Protein AF-F4RLS1-F1 (afdb_monomer)

Structure (mmCIF, N/CA/C/O backbone):
data_AF-F4RLS1-F1
#
_entry.id   AF-F4RLS1-F1
#
loop_
_atom_site.group_PDB
_atom_site.id
_atom_site.type_symbol
_atom_site.label_atom_id
_atom_site.label_alt_id
_atom_site.label_comp_id
_atom_site.label_asym_id
_atom_site.label_entity_id
_atom_site.label_seq_id
_atom_site.pdbx_PDB_ins_code
_atom_site.Cartn_x
_atom_site.Cartn_y
_atom_site.Cartn_z
_atom_site.occupancy
_atom_site.B_iso_or_equiv
_atom_site.auth_seq_id
_atom_site.auth_comp_id
_atom_site.auth_asym_id
_atom_site.auth_atom_id
_atom_site.pdbx_PDB_model_num
ATOM 1 N N . MET A 1 1 ? -2.864 -24.161 -33.226 1.00 36.78 1 MET A N 1
ATOM 2 C CA . MET A 1 1 ? -3.823 -23.128 -32.785 1.00 36.78 1 MET A CA 1
ATOM 3 C C . MET A 1 1 ? -3.614 -22.971 -31.294 1.00 36.78 1 MET A C 1
ATOM 5 O O . MET A 1 1 ? -3.803 -23.950 -30.590 1.00 36.78 1 MET A O 1
ATOM 9 N N . ALA A 1 2 ? -3.067 -21.839 -30.851 1.00 36.62 2 ALA A N 1
ATOM 10 C CA . ALA A 1 2 ? -2.778 -21.605 -29.439 1.00 36.62 2 ALA A CA 1
ATOM 11 C C . ALA A 1 2 ? -4.049 -21.087 -28.755 1.00 36.62 2 ALA A C 1
ATOM 13 O O . ALA A 1 2 ? -4.622 -20.092 -29.202 1.00 36.62 2 ALA A O 1
ATOM 14 N N . GLU A 1 3 ? -4.503 -21.800 -27.728 1.00 33.44 3 GLU A N 1
ATOM 15 C CA . GLU A 1 3 ? -5.612 -21.385 -26.874 1.00 33.44 3 GLU A CA 1
ATOM 16 C C . GLU A 1 3 ? -5.185 -20.167 -26.055 1.00 33.44 3 GLU A C 1
ATOM 18 O O . GLU A 1 3 ? -4.182 -20.182 -25.340 1.00 33.44 3 GLU A O 1
ATOM 23 N N . TRP A 1 4 ? -5.945 -19.087 -26.198 1.00 36.44 4 TRP A N 1
ATOM 24 C CA . TRP A 1 4 ? -5.813 -17.898 -25.377 1.00 36.44 4 TRP A CA 1
ATOM 25 C C . TRP A 1 4 ? -6.383 -18.223 -23.999 1.00 36.44 4 TRP A C 1
ATOM 27 O O . TRP A 1 4 ? -7.594 -18.378 -23.849 1.00 36.44 4 TRP A O 1
ATOM 37 N N . VAL A 1 5 ? -5.517 -18.343 -22.994 1.00 35.97 5 VAL A N 1
ATOM 38 C CA . VAL A 1 5 ? -5.951 -18.420 -21.598 1.00 35.97 5 VAL A CA 1
ATOM 39 C C . VAL A 1 5 ? -6.505 -17.049 -21.227 1.00 35.97 5 VAL A C 1
ATOM 41 O O . VAL A 1 5 ? -5.762 -16.094 -21.009 1.00 35.97 5 VAL A O 1
ATOM 44 N N . ASN A 1 6 ? -7.831 -16.953 -21.225 1.00 40.97 6 ASN A N 1
ATOM 45 C CA . ASN A 1 6 ? -8.573 -15.829 -20.683 1.00 40.97 6 ASN A CA 1
ATOM 46 C C . ASN A 1 6 ? -8.322 -15.814 -19.171 1.00 40.97 6 ASN A C 1
ATOM 48 O O . ASN A 1 6 ? -8.895 -16.617 -18.437 1.00 40.97 6 ASN A O 1
ATOM 52 N N . VAL A 1 7 ? -7.400 -14.967 -18.711 1.00 42.09 7 VAL A N 1
ATOM 53 C CA . VAL A 1 7 ? -7.179 -14.753 -17.279 1.00 42.09 7 VAL A CA 1
ATOM 54 C C . VAL A 1 7 ? -8.342 -13.895 -16.792 1.00 42.09 7 VAL A C 1
ATOM 56 O O . VAL A 1 7 ? -8.264 -1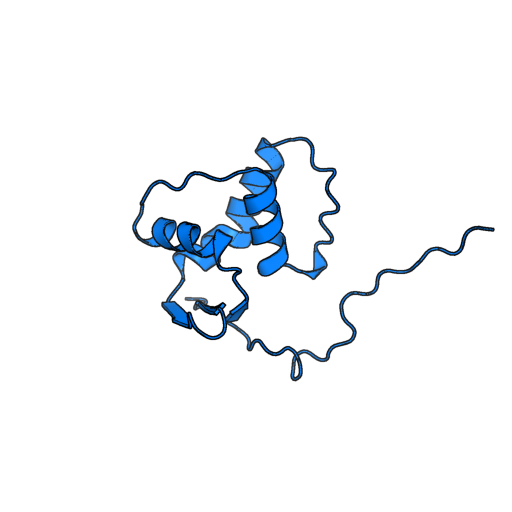2.670 -16.764 1.00 42.09 7 VAL A O 1
ATOM 59 N N . GLN A 1 8 ? -9.466 -14.549 -16.507 1.00 42.66 8 GLN A N 1
ATOM 60 C CA . GLN A 1 8 ? -10.575 -13.921 -15.811 1.00 42.66 8 GLN A CA 1
ATOM 61 C C . GLN A 1 8 ? -10.084 -13.545 -14.411 1.00 42.66 8 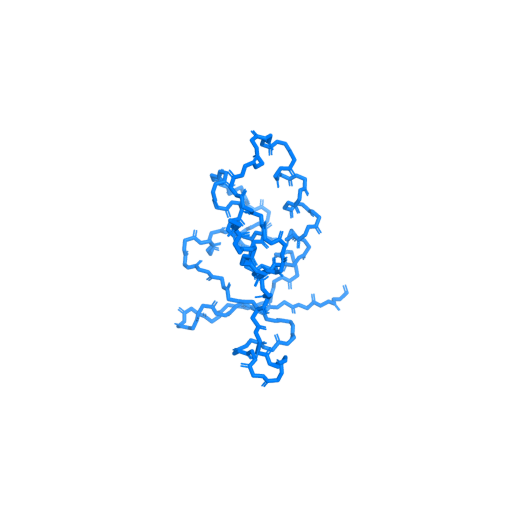GLN A C 1
ATOM 63 O O . GLN A 1 8 ? -9.441 -14.351 -13.730 1.00 42.66 8 GLN A O 1
ATOM 68 N N . GLY A 1 9 ? -10.356 -12.302 -14.005 1.00 49.91 9 GLY A N 1
ATOM 69 C CA . GLY A 1 9 ? -10.238 -11.891 -12.611 1.00 49.91 9 GLY A CA 1
ATOM 70 C C . GLY A 1 9 ? -10.959 -12.893 -11.708 1.00 49.91 9 GLY A C 1
ATOM 71 O O . GLY A 1 9 ? -11.872 -13.583 -12.154 1.00 49.91 9 GLY A O 1
ATOM 72 N N . LEU A 1 10 ? -10.490 -13.015 -10.466 1.00 42.78 10 LEU A N 1
ATOM 73 C CA . LEU A 1 10 ? -10.981 -13.988 -9.489 1.00 42.78 10 LEU A CA 1
ATOM 74 C C . LEU A 1 10 ? -12.518 -14.098 -9.522 1.00 42.78 10 LEU A C 1
ATOM 76 O O . LEU A 1 10 ? -13.206 -13.122 -9.248 1.00 42.78 10 LEU A O 1
ATOM 80 N N . ASP A 1 11 ? -13.028 -15.300 -9.810 1.00 48.91 11 ASP A N 1
ATOM 81 C CA . ASP A 1 11 ? -14.452 -15.697 -9.825 1.00 48.91 11 ASP A CA 1
ATOM 82 C C . ASP A 1 11 ? -15.065 -15.733 -8.402 1.00 48.91 11 ASP A C 1
ATOM 84 O O . ASP A 1 11 ? -15.857 -16.606 -8.038 1.00 48.91 11 ASP A O 1
ATOM 88 N N . ILE A 1 12 ? -14.634 -14.821 -7.533 1.00 49.28 12 ILE A N 1
ATOM 89 C CA . ILE A 1 12 ? -15.065 -14.740 -6.144 1.00 49.28 12 ILE A CA 1
ATOM 90 C C . ILE A 1 12 ? -16.080 -13.596 -6.063 1.00 49.28 12 ILE A C 1
ATOM 92 O O . ILE A 1 12 ? -15.698 -12.451 -6.293 1.00 49.28 12 ILE A O 1
ATOM 96 N N . PRO A 1 13 ? -17.355 -13.884 -5.743 1.00 49.44 13 PRO A N 1
ATOM 97 C CA . PRO A 1 13 ? -18.351 -12.860 -5.445 1.00 49.44 13 PRO A CA 1
ATOM 98 C C . PRO A 1 13 ? -17.821 -11.864 -4.402 1.00 49.44 13 PRO A C 1
ATOM 100 O O . PRO A 1 13 ? -17.155 -12.291 -3.457 1.00 49.44 13 PRO A O 1
ATOM 103 N N . ASP A 1 14 ? -18.108 -10.567 -4.543 1.00 48.44 14 ASP A N 1
ATOM 104 C CA . ASP A 1 14 ? -17.589 -9.519 -3.644 1.00 48.44 14 ASP A CA 1
ATOM 105 C C . ASP A 1 14 ? -17.873 -9.810 -2.154 1.00 48.44 14 ASP A C 1
ATOM 107 O O . ASP A 1 14 ? -17.068 -9.486 -1.285 1.00 48.44 14 ASP A O 1
ATOM 111 N N . ASP A 1 15 ? -18.979 -10.497 -1.850 1.00 45.16 15 ASP A N 1
ATOM 112 C CA . ASP A 1 15 ? -19.399 -10.952 -0.516 1.00 45.16 15 ASP A CA 1
ATOM 113 C C . ASP A 1 15 ? -18.575 -12.125 0.052 1.00 45.16 15 ASP A C 1
ATOM 115 O O . ASP A 1 15 ? -18.696 -12.467 1.230 1.00 45.16 15 ASP A O 1
ATOM 119 N N . ARG A 1 16 ? -17.731 -12.747 -0.776 1.00 41.16 16 ARG A N 1
ATOM 120 C CA . ARG A 1 16 ? -16.800 -13.828 -0.418 1.00 41.16 16 ARG A CA 1
ATOM 121 C C . ARG A 1 16 ? -15.338 -13.428 -0.551 1.00 41.16 16 ARG A C 1
ATOM 123 O O . ARG A 1 16 ? -14.463 -14.247 -0.253 1.00 41.16 16 ARG A O 1
ATOM 130 N N . LEU A 1 17 ? -15.054 -12.197 -0.973 1.00 53.00 17 LEU A N 1
ATOM 131 C CA . LEU A 1 17 ? -13.721 -11.644 -0.812 1.00 53.00 17 LEU A CA 1
ATOM 132 C C . LEU A 1 17 ? -13.459 -11.557 0.701 1.00 53.00 17 LEU A C 1
ATOM 134 O O . LEU A 1 17 ? -14.281 -11.006 1.430 1.00 53.00 17 LEU A O 1
ATOM 138 N N . PRO A 1 18 ? -12.342 -12.094 1.222 1.00 59.47 18 PRO A N 1
ATOM 139 C CA . PRO A 1 18 ? -12.041 -12.078 2.660 1.00 59.47 18 PRO A CA 1
ATOM 140 C C . PRO A 1 18 ? -11.777 -10.663 3.219 1.00 59.47 18 PRO A C 1
ATOM 142 O O . PRO A 1 18 ? -11.240 -10.513 4.313 1.00 59.47 18 PRO A O 1
ATOM 145 N N . ILE A 1 19 ? -12.109 -9.625 2.450 1.00 64.19 19 ILE A N 1
ATOM 146 C CA . ILE A 1 19 ? -11.731 -8.231 2.616 1.00 64.19 19 ILE A CA 1
ATOM 147 C C . ILE A 1 19 ? -12.978 -7.408 2.279 1.00 64.19 19 ILE A C 1
ATOM 149 O O . ILE A 1 19 ? -13.446 -7.428 1.143 1.00 64.19 19 ILE A O 1
ATOM 153 N N . ALA A 1 20 ? -13.545 -6.724 3.272 1.00 71.06 20 ALA A N 1
ATOM 154 C CA . ALA A 1 20 ? -14.722 -5.883 3.066 1.00 71.06 20 ALA A CA 1
ATOM 155 C C . ALA A 1 20 ? -14.365 -4.591 2.308 1.00 71.06 20 ALA A C 1
ATOM 157 O O . ALA A 1 20 ? -13.201 -4.194 2.237 1.00 71.06 20 ALA A O 1
ATOM 158 N N . LEU A 1 21 ? -15.373 -3.883 1.792 1.00 78.88 21 LEU A N 1
ATOM 159 C CA . LEU A 1 21 ? -15.181 -2.534 1.254 1.00 78.88 21 LEU A CA 1
ATOM 160 C C . LEU A 1 21 ? -14.501 -1.631 2.307 1.00 78.88 21 LEU A C 1
ATOM 162 O O . LEU A 1 21 ? -14.868 -1.667 3.483 1.00 78.88 21 LEU A O 1
ATOM 166 N N . GLY A 1 22 ? -13.497 -0.849 1.896 1.00 85.19 22 GLY A N 1
ATOM 167 C CA . GLY A 1 22 ? -12.656 -0.067 2.818 1.00 85.19 22 GLY A CA 1
ATOM 168 C C . GLY A 1 22 ? -11.529 -0.871 3.478 1.00 85.19 22 GLY A C 1
ATOM 169 O O . GLY A 1 22 ? -10.931 -0.416 4.453 1.00 85.19 22 GLY A O 1
ATOM 170 N N . GLN A 1 23 ? -11.251 -2.082 2.989 1.00 90.12 23 GLN A N 1
ATOM 171 C CA . GLN A 1 23 ? -10.157 -2.920 3.466 1.00 90.12 23 GLN A CA 1
ATOM 172 C C . GLN A 1 23 ? -9.263 -3.378 2.311 1.00 90.12 23 GLN A C 1
ATOM 174 O O . GLN A 1 23 ? -9.703 -3.499 1.169 1.00 90.12 23 GLN A O 1
ATOM 179 N N . VAL A 1 24 ? -7.994 -3.649 2.610 1.00 91.44 24 VAL A N 1
ATOM 180 C CA . VAL A 1 24 ? -7.040 -4.247 1.668 1.00 91.44 24 VAL A CA 1
ATOM 181 C C . VAL A 1 24 ? -6.066 -5.149 2.415 1.00 91.44 24 VAL A C 1
ATOM 183 O O . VAL A 1 24 ? -5.642 -4.844 3.529 1.00 91.44 24 VAL A O 1
ATOM 186 N N . TYR A 1 25 ? -5.686 -6.265 1.801 1.00 91.88 25 TYR A N 1
ATOM 187 C CA . TYR A 1 25 ? -4.586 -7.079 2.301 1.00 91.88 25 TYR A CA 1
ATOM 188 C C . TYR A 1 25 ? -3.262 -6.431 1.904 1.00 91.88 25 TYR A C 1
ATOM 190 O O . TYR A 1 25 ? -2.954 -6.300 0.716 1.00 91.88 25 TYR A O 1
ATOM 198 N N . LEU A 1 26 ? -2.469 -6.048 2.903 1.00 94.12 26 LEU A N 1
ATOM 199 C CA . LEU A 1 26 ? -1.175 -5.411 2.705 1.00 94.12 26 LEU A CA 1
ATOM 200 C C . LEU A 1 26 ? -0.054 -6.324 3.229 1.00 94.12 26 LEU A C 1
ATOM 202 O O . LEU A 1 26 ? 0.128 -6.428 4.442 1.00 94.12 26 LEU A O 1
ATOM 206 N N . PRO A 1 27 ? 0.731 -6.974 2.353 1.00 94.19 27 PRO A N 1
ATOM 207 C CA . PRO A 1 27 ? 1.881 -7.790 2.736 1.00 94.19 27 PRO A CA 1
ATOM 208 C C . PRO A 1 27 ? 2.839 -7.089 3.710 1.00 94.19 27 PRO A C 1
ATOM 210 O O . PRO A 1 27 ? 3.101 -5.893 3.583 1.00 94.19 27 PRO A O 1
ATOM 213 N N . ARG A 1 28 ? 3.439 -7.851 4.635 1.00 94.31 28 ARG A N 1
ATOM 214 C CA . ARG A 1 28 ? 4.350 -7.328 5.679 1.00 94.31 28 ARG A CA 1
ATOM 215 C C . ARG A 1 28 ? 5.485 -6.460 5.150 1.00 94.31 28 ARG A C 1
ATOM 217 O O . ARG A 1 28 ? 5.811 -5.439 5.747 1.00 94.31 28 ARG A O 1
ATOM 224 N N . ASN A 1 29 ? 6.072 -6.827 4.013 1.00 94.69 29 ASN A N 1
ATOM 225 C CA . ASN A 1 29 ? 7.150 -6.053 3.393 1.00 94.69 29 ASN A CA 1
ATOM 226 C C . ASN A 1 29 ? 6.701 -4.652 2.930 1.00 94.69 29 ASN A C 1
ATOM 228 O O . ASN A 1 29 ? 7.540 -3.771 2.753 1.00 94.69 29 ASN A O 1
ATOM 232 N N . LEU A 1 30 ? 5.394 -4.431 2.772 1.00 96.31 30 LEU A N 1
ATOM 233 C CA . LEU A 1 30 ? 4.807 -3.165 2.342 1.00 96.31 30 LEU A CA 1
ATOM 234 C C . LEU A 1 30 ? 4.274 -2.314 3.508 1.00 96.31 30 LEU A C 1
ATOM 236 O O . LEU A 1 30 ? 3.869 -1.175 3.294 1.00 96.31 30 LEU A O 1
ATOM 240 N N . HIS A 1 31 ? 4.318 -2.793 4.757 1.00 95.62 31 HIS A N 1
ATOM 241 C CA . HIS A 1 31 ? 3.820 -2.024 5.915 1.00 95.62 31 HIS A CA 1
ATOM 242 C C . HIS A 1 31 ? 4.582 -0.712 6.123 1.00 95.62 31 HIS A C 1
ATOM 244 O O . HIS A 1 31 ? 4.012 0.270 6.589 1.00 95.62 31 HIS A O 1
ATOM 250 N N . LYS A 1 32 ? 5.855 -0.655 5.709 1.00 95.69 32 LYS A N 1
ATOM 251 C CA . LYS A 1 32 ? 6.674 0.565 5.782 1.00 95.69 32 LYS A CA 1
ATOM 252 C C . LYS A 1 32 ? 6.054 1.760 5.050 1.00 95.69 32 LYS A C 1
ATOM 254 O O . LYS A 1 32 ? 6.325 2.890 5.435 1.00 95.69 32 LYS A O 1
ATOM 259 N N . PHE A 1 33 ? 5.217 1.526 4.036 1.00 95.88 33 PHE A N 1
ATOM 260 C CA . PHE A 1 33 ? 4.573 2.585 3.258 1.00 95.88 33 PHE A CA 1
ATOM 261 C C . PHE A 1 33 ? 3.449 3.297 4.021 1.00 95.88 33 PHE A C 1
ATOM 263 O O . PHE A 1 33 ? 3.090 4.407 3.647 1.00 95.88 33 PHE A O 1
ATOM 270 N N . LEU A 1 34 ? 2.947 2.731 5.126 1.00 94.62 34 LEU A N 1
ATOM 271 C CA . LEU A 1 34 ? 1.960 3.404 5.981 1.00 94.62 34 LEU A CA 1
ATOM 272 C C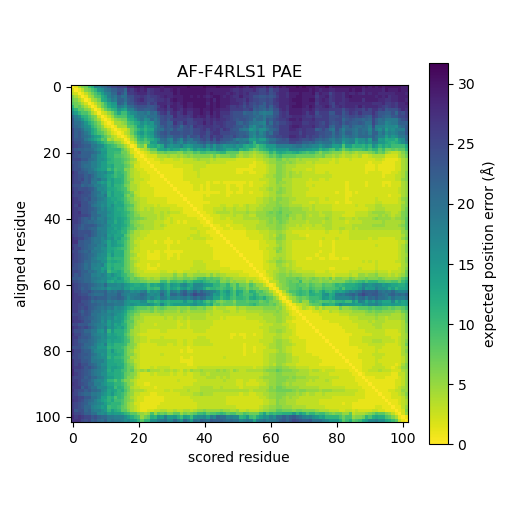 . LEU A 1 34 ? 2.532 4.667 6.648 1.00 94.62 34 LEU A C 1
ATOM 274 O O . LEU A 1 34 ? 1.794 5.615 6.897 1.00 94.62 34 LEU A O 1
ATOM 278 N N . ARG A 1 35 ? 3.860 4.733 6.834 1.00 94.69 35 ARG A N 1
ATOM 279 C CA . ARG A 1 35 ? 4.576 5.905 7.378 1.00 94.69 35 ARG A CA 1
ATOM 280 C C . ARG A 1 35 ? 4.475 7.146 6.479 1.00 94.69 35 ARG A C 1
ATOM 282 O O . ARG A 1 35 ? 4.722 8.257 6.934 1.00 94.69 35 ARG A O 1
ATOM 289 N N . ILE A 1 36 ? 4.065 6.980 5.215 1.00 94.50 36 ILE A N 1
ATOM 290 C CA . ILE A 1 36 ? 3.799 8.101 4.299 1.00 94.50 36 ILE A CA 1
ATOM 291 C C . ILE A 1 36 ? 2.693 9.009 4.853 1.00 94.50 36 ILE A C 1
ATOM 293 O O . ILE A 1 36 ? 2.763 10.225 4.666 1.00 94.50 36 ILE A O 1
ATOM 297 N N . LYS A 1 37 ? 1.704 8.450 5.569 1.00 92.38 37 LYS A N 1
ATOM 298 C CA . LYS A 1 37 ? 0.642 9.235 6.218 1.00 92.38 37 LYS A CA 1
ATOM 299 C C . LYS A 1 37 ? 1.216 10.270 7.190 1.00 92.38 37 LYS A C 1
ATOM 301 O O . LYS A 1 37 ? 0.749 11.407 7.230 1.00 92.38 37 LYS A O 1
ATOM 306 N N . ASP A 1 38 ? 2.286 9.903 7.885 1.00 92.81 38 ASP A N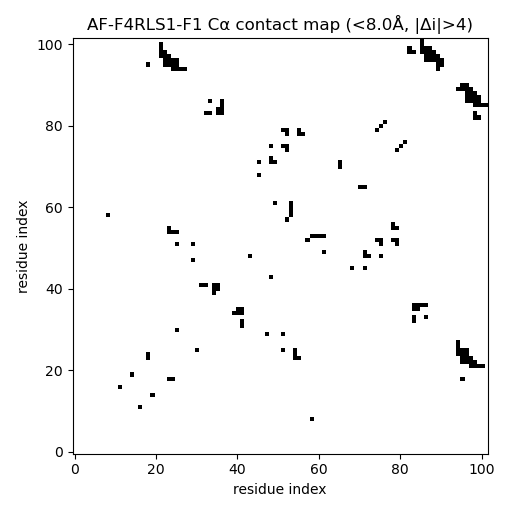 1
ATOM 307 C CA . ASP A 1 38 ? 2.994 10.750 8.847 1.00 92.81 38 ASP A CA 1
ATOM 308 C C . ASP A 1 38 ? 4.057 11.647 8.184 1.00 92.81 38 ASP A C 1
ATOM 310 O O . ASP A 1 38 ? 4.868 12.278 8.861 1.00 92.81 38 ASP A O 1
ATOM 314 N N . ARG A 1 39 ? 4.030 11.753 6.845 1.00 91.69 39 ARG A N 1
ATOM 315 C CA . ARG A 1 39 ? 4.973 12.522 6.012 1.00 91.69 39 ARG A CA 1
ATOM 316 C C . ARG A 1 39 ? 6.422 12.053 6.127 1.00 91.69 39 ARG A C 1
ATOM 318 O O . ARG A 1 39 ? 7.344 12.831 5.885 1.00 91.69 39 ARG A O 1
ATOM 325 N N . GLU A 1 40 ? 6.628 10.790 6.473 1.00 94.69 40 GLU A N 1
ATOM 326 C CA . GLU A 1 40 ? 7.962 10.211 6.526 1.00 94.69 40 GLU A CA 1
ATOM 327 C C . GLU A 1 40 ? 8.417 9.719 5.149 1.00 94.69 40 GLU A C 1
ATOM 329 O O . GLU A 1 40 ? 7.634 9.196 4.350 1.00 94.69 40 GLU A O 1
ATOM 334 N N . GLU A 1 41 ? 9.714 9.860 4.876 1.00 91.38 41 GLU A N 1
ATOM 335 C CA . GLU A 1 41 ? 10.312 9.343 3.650 1.00 91.38 41 GLU A CA 1
ATOM 336 C C . GLU A 1 41 ? 10.429 7.815 3.705 1.00 91.38 41 GLU A C 1
ATOM 338 O O . GLU A 1 41 ? 10.976 7.236 4.647 1.00 91.38 41 GLU A O 1
ATOM 343 N N . VAL A 1 42 ? 9.942 7.149 2.656 1.00 93.25 42 VAL A N 1
ATOM 344 C CA . VAL A 1 42 ? 10.002 5.692 2.512 1.00 93.25 42 VAL A CA 1
ATOM 345 C C . VAL A 1 42 ? 10.732 5.352 1.223 1.00 93.25 42 VAL A C 1
ATOM 347 O O . VAL A 1 42 ? 10.360 5.801 0.140 1.00 93.25 42 VAL A O 1
ATOM 350 N N . THR A 1 43 ? 11.766 4.520 1.324 1.00 93.44 43 THR A N 1
ATOM 351 C CA . THR A 1 43 ? 12.451 3.988 0.147 1.00 93.44 43 THR A CA 1
ATOM 352 C C . THR A 1 43 ? 11.639 2.852 -0.467 1.00 93.44 43 THR A C 1
ATOM 354 O O . THR A 1 43 ? 11.200 1.922 0.222 1.00 93.44 43 THR A O 1
ATOM 357 N N . ALA A 1 44 ? 11.453 2.923 -1.782 1.00 92.12 44 ALA A N 1
ATOM 358 C CA . ALA A 1 44 ? 10.632 1.993 -2.538 1.00 92.12 44 ALA A CA 1
ATOM 359 C C . ALA A 1 44 ? 11.416 1.427 -3.718 1.00 92.12 44 ALA A C 1
ATOM 361 O O . ALA A 1 44 ? 11.986 2.165 -4.523 1.00 92.12 44 ALA A O 1
ATOM 362 N N . THR A 1 45 ? 11.424 0.107 -3.840 1.00 92.75 45 THR A N 1
ATOM 363 C CA . THR A 1 45 ? 11.867 -0.555 -5.065 1.00 92.75 45 THR A CA 1
ATOM 364 C C . THR A 1 45 ? 10.744 -0.536 -6.099 1.00 92.75 45 THR A C 1
ATOM 366 O O . THR A 1 45 ? 9.561 -0.488 -5.762 1.00 92.75 45 THR A O 1
ATOM 369 N N . HIS A 1 46 ? 11.103 -0.637 -7.378 1.00 90.19 46 HIS A N 1
ATOM 370 C CA . HIS A 1 46 ? 10.123 -0.723 -8.461 1.00 90.19 46 HIS A CA 1
ATOM 371 C C . HIS A 1 46 ? 9.119 -1.875 -8.250 1.00 90.19 46 HIS A C 1
ATOM 373 O O . HIS A 1 46 ? 7.918 -1.697 -8.440 1.00 90.19 46 HIS A O 1
ATOM 379 N N . GLY A 1 47 ? 9.600 -3.037 -7.792 1.00 89.44 47 GLY A N 1
ATOM 380 C CA . GLY A 1 47 ? 8.757 -4.199 -7.506 1.00 89.44 47 GLY A CA 1
ATOM 381 C C . GLY A 1 47 ? 7.774 -3.969 -6.357 1.00 89.44 47 GLY A C 1
ATOM 382 O O . GLY A 1 47 ? 6.621 -4.372 -6.462 1.00 89.44 47 GLY A O 1
ATOM 383 N N . GLU A 1 48 ? 8.187 -3.272 -5.295 1.00 92.81 48 GLU A N 1
ATOM 384 C CA . GLU A 1 48 ? 7.292 -2.931 -4.180 1.00 92.81 48 GLU A CA 1
ATOM 385 C C . GLU A 1 48 ? 6.163 -1.994 -4.618 1.00 92.81 48 GLU A C 1
ATOM 387 O O . GLU A 1 48 ? 5.025 -2.176 -4.192 1.00 92.81 48 GLU A O 1
ATOM 392 N N . ILE A 1 49 ? 6.445 -1.030 -5.503 1.00 92.12 49 ILE A N 1
ATOM 393 C CA . ILE A 1 49 ? 5.412 -0.122 -6.017 1.00 92.12 49 ILE A CA 1
ATOM 394 C C . ILE A 1 49 ? 4.393 -0.886 -6.873 1.00 92.12 49 ILE A C 1
ATOM 396 O O . ILE A 1 49 ? 3.187 -0.702 -6.711 1.00 92.12 49 ILE A O 1
ATOM 400 N N . LEU A 1 50 ? 4.852 -1.785 -7.747 1.00 90.50 50 LEU A N 1
ATOM 401 C CA . LEU A 1 50 ? 3.957 -2.641 -8.532 1.00 90.50 50 LEU A CA 1
ATOM 402 C C . LEU A 1 50 ? 3.120 -3.570 -7.642 1.00 90.50 50 LEU A C 1
ATOM 404 O O . LEU A 1 50 ? 1.927 -3.761 -7.891 1.00 90.50 50 LEU A O 1
ATOM 408 N N . GLN A 1 51 ? 3.729 -4.119 -6.588 1.00 90.62 51 GLN A N 1
ATOM 409 C CA . GLN A 1 51 ? 3.034 -4.967 -5.626 1.00 90.62 51 GLN A CA 1
ATOM 410 C C . GLN A 1 51 ? 1.956 -4.180 -4.871 1.00 90.62 51 GLN A C 1
ATOM 412 O O . GLN A 1 51 ? 0.835 -4.664 -4.755 1.00 90.62 51 GLN A O 1
ATOM 417 N N . LEU A 1 52 ? 2.256 -2.950 -4.438 1.00 92.25 52 LEU A N 1
ATOM 418 C CA . LEU A 1 52 ? 1.272 -2.041 -3.845 1.00 92.25 52 LEU A CA 1
ATOM 419 C C . LEU A 1 52 ? 0.099 -1.796 -4.789 1.00 92.25 52 LEU A C 1
ATOM 421 O O . LEU A 1 52 ? -1.043 -2.000 -4.398 1.00 92.25 52 LEU A O 1
ATOM 425 N N . ILE A 1 53 ? 0.360 -1.416 -6.042 1.00 90.81 53 ILE A N 1
ATOM 426 C CA . ILE A 1 53 ? -0.717 -1.178 -7.013 1.00 90.81 53 ILE A CA 1
ATOM 427 C C . ILE A 1 53 ? -1.583 -2.435 -7.178 1.00 90.81 53 ILE A C 1
ATOM 429 O O . ILE A 1 53 ? -2.804 -2.330 -7.213 1.00 90.81 53 ILE A O 1
ATOM 433 N N . THR A 1 54 ? -0.971 -3.620 -7.190 1.00 88.62 54 THR A N 1
ATOM 434 C CA . THR A 1 54 ? -1.691 -4.899 -7.291 1.00 88.62 54 THR A CA 1
ATOM 435 C C . THR A 1 54 ? -2.538 -5.201 -6.050 1.00 88.62 54 THR A C 1
ATOM 437 O O . THR A 1 54 ? -3.634 -5.733 -6.192 1.00 88.62 54 THR A O 1
ATOM 440 N N . CYS A 1 55 ? -2.079 -4.849 -4.843 1.00 89.12 55 CYS A N 1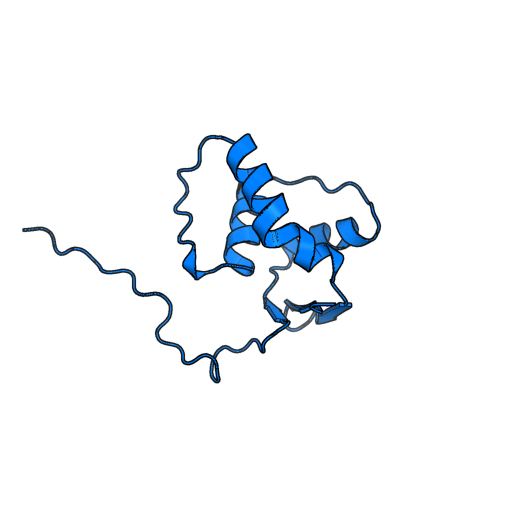
ATOM 441 C CA . CYS A 1 55 ? -2.867 -5.012 -3.616 1.00 89.12 55 CYS A CA 1
ATOM 442 C C . CYS A 1 55 ? -4.167 -4.202 -3.662 1.00 89.12 55 CYS A C 1
ATOM 444 O O . CYS A 1 55 ? -5.221 -4.725 -3.316 1.00 89.12 55 CYS A O 1
ATOM 446 N N . PHE A 1 56 ? -4.096 -2.942 -4.099 1.00 88.88 56 PHE A N 1
ATOM 447 C CA . PHE A 1 56 ? -5.262 -2.054 -4.149 1.00 88.88 56 PHE A CA 1
ATOM 448 C C . PHE A 1 56 ? -6.120 -2.263 -5.403 1.00 88.88 56 PHE A C 1
ATOM 450 O O . PHE A 1 56 ? -7.321 -2.020 -5.366 1.00 88.88 56 PHE A O 1
ATOM 457 N N . HIS A 1 57 ? -5.520 -2.724 -6.503 1.00 85.75 57 HIS A N 1
ATOM 458 C CA . HIS A 1 57 ? -6.192 -2.898 -7.792 1.00 85.75 57 HIS A CA 1
ATOM 459 C C . HIS A 1 57 ? -5.800 -4.235 -8.437 1.00 85.75 57 HIS A C 1
ATOM 461 O O . HIS A 1 57 ? -5.072 -4.256 -9.440 1.00 85.75 57 HIS A O 1
ATOM 467 N N . PRO A 1 58 ? -6.277 -5.370 -7.894 1.00 81.44 58 PRO A N 1
ATOM 468 C CA . PRO A 1 58 ? -5.880 -6.705 -8.351 1.00 81.44 58 PRO A CA 1
ATOM 469 C C . PRO A 1 58 ? -6.234 -6.965 -9.822 1.00 81.44 58 PRO A C 1
ATOM 471 O O . PRO A 1 58 ? -5.504 -7.668 -10.520 1.00 81.44 58 PRO A O 1
ATOM 474 N N . SER A 1 59 ? -7.298 -6.336 -10.328 1.00 77.38 59 SER A N 1
ATOM 475 C CA . SER A 1 59 ? -7.765 -6.477 -11.714 1.00 77.38 59 SER A CA 1
ATOM 476 C C . SER A 1 59 ? -6.889 -5.767 -12.750 1.00 77.38 59 SER A C 1
ATOM 478 O O . SER A 1 59 ? -7.074 -5.969 -13.947 1.00 77.38 59 SER A O 1
ATOM 480 N N . THR A 1 60 ? -5.932 -4.935 -12.328 1.00 69.25 60 THR A N 1
ATOM 481 C CA . THR A 1 60 ? -5.118 -4.128 -13.258 1.00 69.25 60 THR A CA 1
ATOM 482 C C . THR A 1 60 ? -4.114 -4.967 -14.050 1.00 69.25 60 THR A C 1
ATOM 484 O O . THR A 1 60 ? -3.496 -4.431 -14.964 1.00 69.25 60 THR A O 1
ATOM 487 N N . HIS A 1 61 ? -3.934 -6.257 -13.710 1.00 63.78 61 HIS A N 1
ATOM 488 C CA . HIS A 1 61 ? -3.020 -7.202 -14.371 1.00 63.78 61 HIS A CA 1
ATOM 489 C C . HIS A 1 61 ? -1.744 -6.521 -14.887 1.00 63.78 61 HIS A C 1
ATOM 491 O O . HIS A 1 61 ? -1.409 -6.592 -16.070 1.00 63.78 61 HIS A O 1
ATOM 497 N N . ILE A 1 62 ? -1.031 -5.820 -13.997 1.00 66.75 62 ILE A N 1
ATOM 498 C CA . ILE A 1 62 ? 0.208 -5.133 -14.361 1.00 66.75 62 ILE A CA 1
ATOM 499 C C . ILE A 1 62 ? 1.302 -6.193 -14.485 1.00 66.75 62 ILE A C 1
ATOM 501 O O . ILE A 1 62 ? 2.091 -6.443 -13.576 1.00 66.75 62 ILE A O 1
ATOM 505 N N . SER A 1 63 ? 1.314 -6.884 -15.621 1.00 57.06 63 SER A N 1
ATOM 506 C CA . SER A 1 63 ? 2.304 -7.898 -15.941 1.00 57.06 63 SER A CA 1
ATOM 507 C C . SER A 1 63 ? 3.634 -7.215 -16.252 1.00 57.06 63 SER A C 1
ATOM 509 O O . SER A 1 63 ? 3.872 -6.851 -17.398 1.00 57.06 63 SER A O 1
ATOM 511 N N . GLY A 1 64 ? 4.458 -6.995 -15.221 1.00 56.50 64 GLY A N 1
ATOM 512 C CA . GLY A 1 64 ? 5.934 -6.957 -15.197 1.00 56.50 64 GLY A CA 1
ATOM 513 C C . GLY A 1 64 ? 6.741 -6.115 -16.201 1.00 56.50 64 GLY A C 1
ATOM 514 O O . GLY A 1 64 ? 7.955 -6.043 -16.056 1.00 56.50 64 GLY A O 1
ATOM 515 N N . ASN A 1 65 ? 6.128 -5.481 -17.199 1.00 60.78 65 ASN A N 1
ATOM 516 C CA . ASN A 1 65 ? 6.812 -4.915 -18.364 1.00 60.78 65 ASN A CA 1
ATOM 517 C C . ASN A 1 65 ? 6.656 -3.397 -18.476 1.00 60.78 65 ASN A C 1
ATOM 519 O O . ASN A 1 65 ? 6.996 -2.810 -19.504 1.00 60.78 65 ASN A O 1
ATOM 523 N N . ILE A 1 66 ? 6.171 -2.737 -17.420 1.00 70.25 66 ILE A N 1
ATOM 524 C CA . ILE A 1 66 ? 6.210 -1.275 -17.335 1.00 70.25 66 ILE A CA 1
ATOM 525 C C . ILE A 1 66 ? 7.640 -0.881 -16.978 1.00 70.25 66 ILE A C 1
ATOM 527 O O . ILE A 1 66 ? 7.991 -0.636 -15.831 1.00 70.25 66 ILE A O 1
ATOM 531 N N . SER A 1 67 ? 8.484 -0.857 -18.002 1.00 71.62 67 SER A N 1
ATOM 532 C CA . SER A 1 67 ? 9.909 -0.563 -17.893 1.00 71.62 67 SER A CA 1
ATOM 533 C C . SER A 1 67 ? 10.196 0.903 -17.575 1.00 71.62 67 SER A C 1
ATOM 535 O O . SER A 1 67 ? 11.309 1.216 -17.167 1.00 71.62 67 SER A O 1
ATOM 537 N N . ASN A 1 68 ? 9.212 1.799 -17.734 1.00 85.31 68 ASN A N 1
ATOM 538 C CA . ASN A 1 68 ? 9.342 3.210 -17.387 1.00 85.31 68 ASN A CA 1
ATOM 539 C C . ASN A 1 68 ? 9.054 3.437 -15.888 1.00 85.31 68 ASN A C 1
ATOM 541 O O . ASN A 1 68 ? 7.887 3.393 -15.480 1.00 85.31 68 ASN A O 1
ATOM 545 N N . PRO A 1 69 ? 10.072 3.757 -15.063 1.00 83.06 69 PRO A N 1
ATOM 546 C CA . PRO A 1 69 ? 9.882 3.974 -13.631 1.00 83.06 69 PRO A CA 1
ATOM 547 C C . PRO A 1 69 ? 8.963 5.161 -13.324 1.00 83.06 69 PRO A C 1
ATOM 549 O O . PRO A 1 69 ? 8.207 5.114 -12.356 1.00 83.06 69 PRO A O 1
ATOM 552 N N . GLN A 1 70 ? 8.976 6.202 -14.163 1.00 88.12 70 GLN A N 1
ATOM 553 C CA . GLN A 1 70 ? 8.154 7.391 -13.951 1.00 88.12 70 GLN A CA 1
ATOM 554 C C . GLN A 1 70 ? 6.663 7.064 -14.070 1.00 88.12 70 GLN A C 1
ATOM 556 O O . GLN A 1 70 ? 5.859 7.538 -13.271 1.00 88.12 70 GLN A O 1
ATOM 561 N N . SER A 1 71 ? 6.290 6.213 -15.028 1.00 88.44 71 SER A N 1
ATOM 562 C CA . SER A 1 71 ? 4.9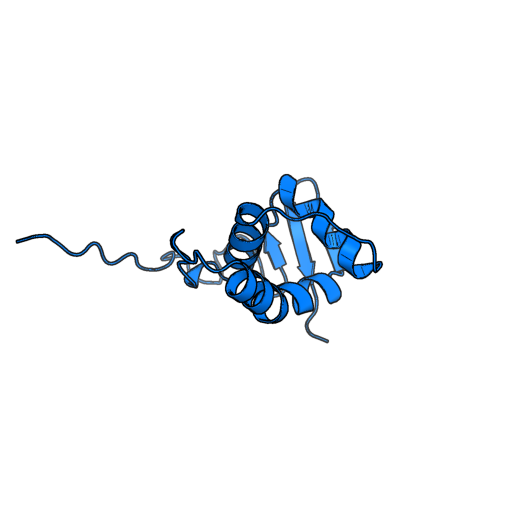05 5.761 -15.193 1.00 88.44 71 SER A CA 1
ATOM 563 C C . SER A 1 71 ? 4.419 4.979 -13.973 1.00 88.44 71 SER A C 1
ATOM 565 O O . SER A 1 71 ? 3.280 5.156 -13.552 1.00 88.44 71 SER A O 1
ATOM 567 N N . VAL A 1 72 ? 5.287 4.162 -13.368 1.00 88.88 72 VAL A N 1
ATOM 568 C CA . VAL A 1 72 ? 4.963 3.404 -12.149 1.00 88.88 72 VAL A CA 1
ATOM 569 C C . VAL A 1 72 ? 4.737 4.319 -10.951 1.00 88.88 72 VAL A C 1
ATOM 571 O O . VAL A 1 72 ? 3.768 4.130 -10.217 1.00 88.88 72 VAL A O 1
ATOM 574 N N . ILE A 1 73 ? 5.561 5.357 -10.796 1.00 90.69 73 ILE A N 1
ATOM 575 C CA . ILE A 1 73 ? 5.374 6.366 -9.745 1.00 90.69 73 ILE A CA 1
ATOM 576 C C . ILE A 1 73 ? 4.048 7.107 -9.931 1.00 90.69 73 ILE A C 1
ATOM 578 O O . ILE A 1 73 ? 3.301 7.268 -8.968 1.00 90.69 73 ILE A O 1
ATOM 582 N N . VAL A 1 74 ? 3.727 7.519 -11.161 1.00 91.88 74 VAL A N 1
ATOM 583 C CA . VAL A 1 74 ? 2.451 8.184 -11.455 1.00 91.88 74 VAL A CA 1
ATOM 584 C C . VAL A 1 74 ? 1.287 7.255 -11.110 1.00 91.88 74 VAL A C 1
ATOM 586 O O . VAL A 1 74 ? 0.408 7.646 -10.353 1.00 91.88 74 VAL A O 1
ATOM 589 N N . MET A 1 75 ? 1.291 5.999 -11.559 1.00 90.69 75 MET A N 1
ATOM 590 C CA . MET A 1 75 ? 0.223 5.057 -11.197 1.00 90.69 75 MET A CA 1
ATOM 591 C C . MET A 1 75 ? 0.073 4.905 -9.684 1.00 90.69 75 MET A C 1
ATOM 593 O O . MET A 1 75 ? -1.044 4.942 -9.186 1.00 90.69 75 MET A O 1
ATOM 597 N N . PHE A 1 76 ? 1.171 4.802 -8.936 1.00 92.75 76 PHE A N 1
ATOM 598 C CA . PHE A 1 76 ? 1.113 4.768 -7.476 1.00 92.75 76 PHE A CA 1
ATOM 599 C C . PHE A 1 76 ? 0.455 6.019 -6.880 1.00 92.75 76 PHE A C 1
ATOM 601 O O . PHE A 1 76 ? -0.425 5.894 -6.029 1.00 92.75 76 PHE A O 1
ATOM 608 N N . GLN A 1 77 ? 0.832 7.212 -7.348 1.00 93.62 77 GLN A N 1
ATOM 609 C CA . GLN A 1 77 ? 0.272 8.479 -6.866 1.00 93.62 77 GLN A CA 1
ATOM 610 C C . GLN A 1 77 ? -1.241 8.584 -7.087 1.00 93.62 77 GLN A C 1
ATOM 612 O O . GLN A 1 77 ? -1.932 9.154 -6.251 1.00 93.62 77 GLN A O 1
ATOM 617 N N . TRP A 1 78 ? -1.753 8.040 -8.189 1.00 92.19 78 TRP A N 1
ATOM 618 C CA . TRP A 1 78 ? -3.178 8.116 -8.521 1.00 92.19 78 TRP A CA 1
ATOM 619 C C . TRP A 1 78 ? -3.993 6.961 -7.939 1.00 92.19 78 TRP A C 1
ATOM 621 O O . TRP A 1 78 ? -5.115 7.164 -7.487 1.00 92.19 78 TRP A O 1
ATOM 631 N N . LEU A 1 79 ? -3.441 5.749 -7.959 1.00 90.50 79 LEU A N 1
ATOM 632 C CA . LEU A 1 79 ? -4.182 4.531 -7.642 1.00 90.50 79 LEU A CA 1
ATOM 633 C C . LEU A 1 79 ? -4.040 4.106 -6.184 1.00 90.50 79 LEU A C 1
ATOM 635 O O . LEU A 1 79 ? -4.949 3.473 -5.663 1.00 90.50 79 LEU A O 1
ATOM 639 N N . VAL A 1 80 ? -2.923 4.415 -5.523 1.00 92.88 80 VAL A N 1
ATOM 640 C CA . VAL A 1 80 ? -2.601 3.866 -4.194 1.00 92.88 80 VAL A CA 1
ATOM 641 C C . VAL A 1 80 ? -2.487 4.956 -3.139 1.00 92.88 80 VAL A C 1
ATOM 643 O O . VAL A 1 80 ? -3.051 4.822 -2.056 1.00 92.88 80 VAL A O 1
ATOM 646 N N . LEU A 1 81 ? -1.766 6.038 -3.442 1.00 94.00 81 LEU A N 1
ATOM 647 C CA . LEU A 1 81 ? -1.429 7.068 -2.462 1.00 94.00 81 LEU A CA 1
ATOM 648 C C . LEU A 1 81 ? -2.646 7.654 -1.717 1.00 94.00 81 LEU A C 1
ATOM 650 O O . LEU A 1 81 ? -2.535 7.781 -0.499 1.00 94.00 81 LEU A O 1
ATOM 654 N N . PRO A 1 82 ? -3.798 7.954 -2.355 1.00 93.12 82 PRO A N 1
ATOM 655 C CA . PRO A 1 82 ? -4.965 8.469 -1.634 1.00 93.12 82 PRO A CA 1
ATOM 656 C C . PRO A 1 82 ? -5.413 7.545 -0.496 1.00 93.12 82 PRO A C 1
ATOM 658 O O . PRO A 1 82 ? -5.670 8.011 0.609 1.00 93.12 82 PRO A O 1
ATOM 661 N N . TRP A 1 83 ? -5.396 6.232 -0.731 1.00 92.19 83 TRP A N 1
ATOM 662 C CA . TRP A 1 83 ? -5.797 5.219 0.246 1.00 92.19 83 TRP A CA 1
ATOM 663 C C . TRP A 1 83 ? -4.787 5.039 1.378 1.00 92.19 83 TRP A C 1
ATOM 665 O O . TRP A 1 83 ? -5.154 4.737 2.509 1.00 92.19 83 TRP A O 1
ATOM 675 N N . ILE A 1 84 ? -3.497 5.228 1.086 1.00 93.06 84 ILE A N 1
ATOM 676 C CA . ILE A 1 84 ? -2.451 5.246 2.116 1.00 93.06 84 ILE A CA 1
ATOM 677 C C . ILE A 1 84 ? -2.606 6.485 3.005 1.00 93.06 84 ILE A C 1
ATOM 679 O O . ILE A 1 84 ? -2.408 6.401 4.214 1.00 93.06 84 ILE A O 1
ATOM 683 N N . LEU A 1 85 ? -2.986 7.630 2.433 1.00 93.19 85 LEU A N 1
ATOM 684 C CA . LEU A 1 85 ? -3.229 8.852 3.202 1.00 93.19 85 LEU A CA 1
ATOM 685 C C . LEU A 1 85 ? -4.510 8.764 4.047 1.00 93.19 85 LEU A C 1
ATOM 687 O O . LEU A 1 85 ? -4.529 9.304 5.154 1.00 93.19 85 LEU A O 1
ATOM 691 N N . SER A 1 86 ? -5.532 8.037 3.582 1.00 91.81 86 SER A N 1
ATOM 692 C CA . SER A 1 86 ? -6.758 7.750 4.343 1.00 91.81 86 SER A CA 1
ATOM 693 C C . SER A 1 86 ? -6.688 6.481 5.207 1.00 91.81 86 SER A C 1
ATOM 695 O O . SER A 1 86 ? -7.703 6.012 5.721 1.00 91.81 86 SER A O 1
ATOM 697 N N . PHE A 1 87 ? -5.486 5.929 5.413 1.00 91.38 87 PHE A N 1
ATOM 698 C CA . PHE A 1 87 ? -5.241 4.791 6.300 1.00 91.38 87 PHE A CA 1
ATOM 699 C C . PHE A 1 87 ? -5.770 5.050 7.716 1.00 91.38 87 PHE A C 1
ATOM 701 O O . PHE A 1 87 ? -5.428 6.058 8.330 1.00 91.38 87 PHE A O 1
ATOM 708 N N . GLU A 1 88 ? -6.527 4.114 8.283 1.00 92.75 88 GLU A N 1
ATOM 709 C CA . GLU A 1 88 ? -7.074 4.236 9.641 1.00 92.75 88 GLU A CA 1
ATOM 710 C C . GLU A 1 88 ? -6.401 3.291 10.631 1.00 92.75 88 GLU A C 1
ATOM 712 O O . GLU A 1 88 ? -6.000 3.698 11.721 1.00 92.75 88 GLU A O 1
ATOM 717 N N . SER A 1 89 ? -6.310 2.010 10.275 1.00 94.00 89 SER A N 1
ATOM 718 C CA . SER A 1 89 ? 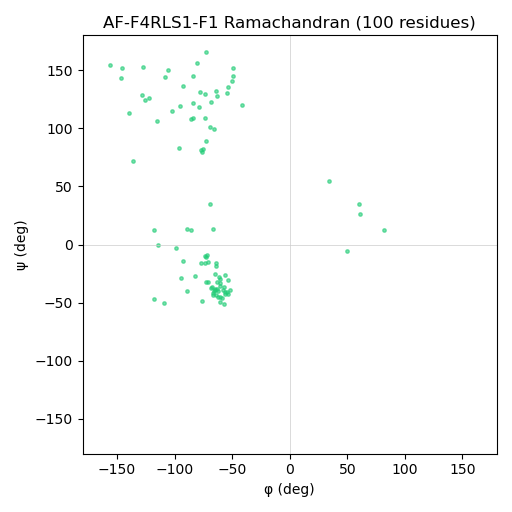-5.798 0.971 11.167 1.00 94.00 89 SER A CA 1
ATOM 719 C C . SER A 1 89 ? -5.263 -0.229 10.396 1.00 94.00 89 SER A C 1
ATOM 721 O O . SER A 1 89 ? -5.667 -0.494 9.262 1.00 94.00 89 SER A O 1
ATOM 723 N N . MET A 1 90 ? -4.339 -0.954 11.029 1.00 94.44 90 MET A N 1
ATOM 724 C CA . MET A 1 90 ? -3.738 -2.173 10.501 1.00 94.44 90 MET A CA 1
ATOM 725 C C . MET A 1 90 ? -3.898 -3.306 11.509 1.00 94.44 90 MET A C 1
ATOM 727 O O . MET A 1 90 ? -3.453 -3.185 12.651 1.00 94.44 90 MET A O 1
ATOM 731 N N . ASP A 1 91 ? -4.497 -4.412 11.079 1.00 93.12 91 ASP A N 1
ATOM 732 C CA . ASP A 1 91 ? -4.435 -5.677 11.804 1.00 93.12 91 ASP A CA 1
ATOM 733 C C . ASP A 1 91 ? -3.160 -6.422 11.383 1.00 93.12 91 ASP A C 1
ATOM 735 O O . ASP A 1 91 ? -3.047 -6.912 10.260 1.00 93.12 91 ASP A O 1
ATOM 739 N N . TYR A 1 92 ? -2.174 -6.492 12.278 1.00 91.19 92 TYR A N 1
ATOM 740 C CA . TYR A 1 92 ? -0.876 -7.116 12.002 1.00 91.19 92 TYR A CA 1
ATOM 741 C C . TYR A 1 92 ? -0.898 -8.654 12.038 1.00 91.19 92 TYR A C 1
ATOM 743 O O . TYR A 1 92 ? 0.039 -9.289 11.534 1.00 91.19 92 TYR A O 1
ATOM 751 N N . GLU A 1 93 ? -1.939 -9.266 12.609 1.00 90.25 93 GLU A N 1
ATOM 752 C CA . GLU A 1 93 ? -2.101 -10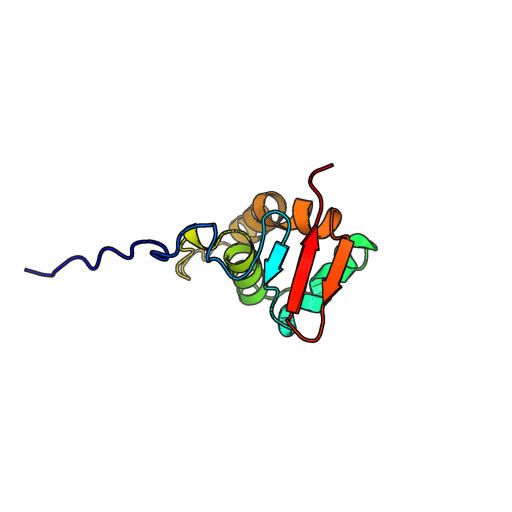.722 12.596 1.00 90.25 93 GLU A CA 1
ATOM 753 C C . GLU A 1 93 ? -2.569 -11.180 11.214 1.00 90.25 93 GLU A C 1
ATOM 755 O O . GLU A 1 93 ? -1.955 -12.063 10.606 1.00 90.25 93 GLU A O 1
ATOM 760 N N . THR A 1 94 ? -3.598 -10.519 10.677 1.00 89.06 94 THR A N 1
ATOM 761 C CA . THR A 1 94 ? -4.209 -10.861 9.379 1.00 89.06 94 THR A CA 1
ATOM 762 C C . THR A 1 94 ? -3.611 -10.094 8.197 1.00 89.06 94 THR A C 1
ATOM 764 O O . THR A 1 94 ? -3.749 -10.505 7.046 1.00 89.06 94 THR A O 1
ATOM 767 N N . ASN A 1 95 ? -2.857 -9.029 8.472 1.00 91.69 95 ASN A N 1
ATOM 768 C CA . ASN A 1 95 ? -2.337 -8.060 7.506 1.00 91.69 95 ASN A CA 1
ATOM 769 C C . ASN A 1 95 ? -3.433 -7.330 6.712 1.00 91.69 95 ASN A C 1
ATOM 771 O O . ASN A 1 95 ? -3.245 -7.009 5.535 1.00 91.69 95 ASN A O 1
ATOM 775 N N . ILE A 1 96 ? -4.569 -7.069 7.356 1.00 93.06 96 ILE A N 1
ATOM 776 C CA . ILE A 1 96 ? -5.666 -6.301 6.773 1.00 93.06 96 ILE A CA 1
ATOM 777 C C . ILE A 1 96 ? -5.557 -4.839 7.201 1.00 93.06 96 ILE A C 1
ATOM 779 O O . ILE A 1 96 ? -5.626 -4.503 8.384 1.00 93.06 96 ILE A O 1
ATOM 783 N N . MET A 1 97 ? -5.407 -3.971 6.207 1.00 93.75 97 MET A N 1
ATOM 784 C CA . MET A 1 97 ? -5.412 -2.522 6.345 1.00 93.75 97 MET A CA 1
ATOM 785 C C . MET A 1 97 ? -6.832 -2.001 6.133 1.00 93.75 97 MET A C 1
ATOM 787 O O . MET A 1 97 ? -7.496 -2.421 5.186 1.00 93.75 97 MET A O 1
ATOM 791 N N . LYS A 1 98 ? -7.281 -1.069 6.976 1.00 93.38 98 LYS A N 1
ATOM 792 C CA . LYS A 1 98 ? -8.550 -0.345 6.819 1.00 93.38 98 LYS A CA 1
ATOM 793 C C . LYS A 1 98 ? -8.303 1.106 6.418 1.00 93.38 98 LYS A C 1
ATOM 795 O O . LYS A 1 98 ? -7.345 1.720 6.896 1.00 93.38 98 LYS A O 1
ATOM 800 N N . PHE A 1 99 ? -9.174 1.640 5.574 1.00 90.38 99 PHE A N 1
ATOM 801 C CA . PHE A 1 99 ? -9.144 3.019 5.095 1.00 90.38 99 PHE A CA 1
ATOM 802 C C . PHE A 1 99 ? -10.565 3.549 4.888 1.00 90.38 99 PHE A C 1
ATOM 804 O O . PHE A 1 99 ? -11.480 2.782 4.578 1.00 90.38 99 PHE A O 1
ATOM 811 N N . SER A 1 100 ? -10.742 4.862 5.016 1.00 85.38 100 SER A N 1
ATOM 812 C CA . SER A 1 100 ? -12.004 5.545 4.719 1.00 85.38 100 SER A CA 1
ATOM 813 C C . SER A 1 100 ? -11.942 6.326 3.408 1.00 85.38 100 SER A C 1
ATOM 815 O O . SER A 1 100 ? -10.888 6.792 2.974 1.00 85.38 100 SER A O 1
ATOM 817 N N . ASN A 1 101 ? -13.103 6.435 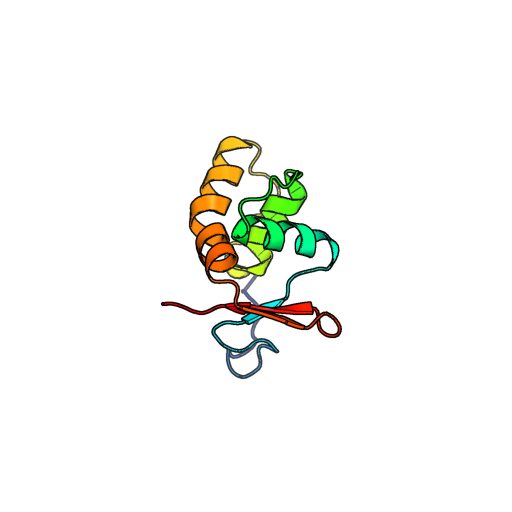2.762 1.00 62.88 101 ASN A N 1
ATOM 818 C CA . ASN A 1 101 ? -13.377 7.439 1.739 1.00 62.88 101 ASN A CA 1
ATOM 819 C C . ASN A 1 101 ? -14.084 8.601 2.438 1.00 62.88 101 ASN A C 1
ATOM 821 O O . ASN A 1 101 ? -15.315 8.620 2.476 1.00 62.88 101 ASN A O 1
ATOM 825 N N . GLU A 1 102 ? -13.325 9.500 3.057 1.00 53.09 102 GLU A N 1
ATOM 826 C CA . GLU A 1 102 ? -13.848 10.826 3.414 1.00 53.09 102 GLU A CA 1
ATOM 827 C C . GLU A 1 102 ? -13.729 11.785 2.225 1.00 53.09 102 GLU A C 1
ATOM 829 O O . GLU A 1 102 ? -12.674 11.769 1.547 1.00 53.09 102 GLU A O 1
#

Secondary structure (DSSP, 8-state):
-------------GGGSSS-TTEEE--GGGGGGGGGGGT------HHHHHHHHHHH-GGG---S----HHHHHHHHHHHTHHHHHTEEEEETTTTEEEE---

Mean predicted aligned error: 9.37 Å

Sequence (102 aa):
MAEWVNVQGLDIPDDRLPIALGQVYLPRNLHKFLRIKDREEVTATHGEILQLITCFHPSTHISGNISNPQSVIVMFQWLVLPWILSFESMDYETNIMKFSNE

Organism: Melampsora larici-populina (strain 98AG31 / pathotype 3-4-7) (NCBI:txid747676)

Solvent-accessible surface area (backbone atoms only — not comparable to full-atom values): 6502 Å² total; per-residue (Å²): 135,85,81,80,80,78,80,68,65,79,94,58,57,75,93,68,45,99,48,56,93,53,44,36,65,50,60,77,91,56,54,66,58,55,44,46,56,76,72,46,90,67,94,75,54,74,67,56,51,54,50,51,42,39,49,76,39,65,81,66,69,80,74,90,67,80,79,52,66,66,59,52,52,50,48,35,59,73,72,38,43,63,53,42,60,33,52,73,50,72,42,81,87,82,27,41,35,34,35,59,92,124

Foldseek 3Di:
DDDDPPPDDDPADQVRPPAHPQKWQDDPVLPQLLCVLVVDDDDDDLVSLVVQLCRQPVPPPPPDPPPPSVVSVVSCVPRHVVQSNQWDDADPVRRMTGGDDD

pLDDT: mean 79.67, std 19.2, range [33.44, 96.31]

Radius of gyration: 15.01 Å; Cα contacts (8 Å, |Δi|>4): 100; chains: 1; bounding box: 32×36×45 Å